Protein AF-A0A7S0BI48-F1 (afdb_monomer_lite)

Sequence (157 aa):
MTRYFMKNGQWKFVEGFLQRINPNRTPQVVGVLLDLDYKEDAIKKLILSVKNTTPIAELVAEVQKRGRIKILLEMLESKVADGVTDADVHSGLAMVYTDLNINAEHFLLTNVYYDSRVVGPFCEKRDPYLAYVAYRRGICDNELFELCLRHQLYKEL

InterPro domains:
  IPR000547 Clathrin, heavy chain/VPS, 7-fold repeat [PS50236] (47-157)
  IPR016024 Armadillo-type fold [SSF48371] (35-138)
  IPR055358 Clathrin heavy-chain repeat [PF00637] (49-156)

pLDDT: mean 79.42, std 10.58, range [47.75, 90.25]

Secondary structure (DSSP, 8-state):
-HHHHHHTT-HHHHHHHHHHT-GGGHHHHHHHHHHTT--HHHHHHHHHHTTTTS-HHHHHHHHHTTT-GGGGHHHHHHHHHTT---HHHHHHHHHHHHHHTSSHHHHHHH-SSS-HHHHHHHHHTT-HHHHHHHHHHTT-HHHHHHHHHHHT-GGG-

Radius of gyration: 17.43 Å; chains: 1; bounding box: 36×24×54 Å

Organism: NCBI:txid101924

Structure (mmCIF, N/CA/C/O backbone):
data_AF-A0A7S0BI48-F1
#
_entry.id   AF-A0A7S0BI48-F1
#
loop_
_atom_site.group_PDB
_atom_site.id
_atom_site.type_symbol
_atom_site.label_atom_id
_atom_site.label_alt_id
_atom_site.label_comp_id
_atom_site.label_asym_id
_atom_site.label_entity_id
_atom_site.label_seq_id
_atom_site.pdbx_PDB_ins_code
_atom_site.Cartn_x
_atom_site.Cartn_y
_atom_site.Cartn_z
_atom_site.occupancy
_atom_site.B_iso_or_equiv
_atom_site.auth_seq_id
_atom_site.auth_comp_id
_atom_site.auth_asym_id
_atom_site.auth_atom_id
_atom_site.pdbx_PDB_model_num
ATOM 1 N N . MET A 1 1 ? -19.597 -9.205 15.440 1.00 49.06 1 MET A N 1
ATOM 2 C CA . MET A 1 1 ? -19.002 -8.949 16.775 1.00 49.06 1 MET A CA 1
ATOM 3 C C . MET A 1 1 ? -18.233 -7.628 16.847 1.00 49.06 1 MET A C 1
ATOM 5 O O . MET A 1 1 ? -18.531 -6.840 17.728 1.00 49.06 1 MET A O 1
ATOM 9 N N . THR A 1 2 ? -17.333 -7.312 15.911 1.00 48.75 2 THR A N 1
ATOM 10 C CA . THR A 1 2 ? -16.601 -6.022 15.844 1.00 48.75 2 THR A CA 1
ATOM 11 C C . THR A 1 2 ? -17.501 -4.778 15.816 1.00 48.75 2 THR A C 1
ATOM 13 O O . THR A 1 2 ? -17.249 -3.830 16.554 1.00 48.75 2 THR A O 1
ATOM 16 N N . ARG A 1 3 ? -18.615 -4.806 15.063 1.00 48.97 3 ARG A N 1
ATOM 17 C CA . ARG A 1 3 ? -19.617 -3.715 15.054 1.00 48.97 3 ARG A CA 1
ATOM 18 C C . ARG A 1 3 ? -20.258 -3.443 16.427 1.00 48.97 3 ARG A C 1
ATOM 20 O O . ARG A 1 3 ? -20.609 -2.304 16.710 1.00 48.97 3 ARG A O 1
ATOM 27 N N . TYR A 1 4 ? -20.395 -4.465 17.276 1.00 49.88 4 TYR A N 1
ATOM 28 C CA . TYR A 1 4 ? -20.996 -4.331 18.611 1.00 49.88 4 TYR A CA 1
ATOM 29 C C . TYR A 1 4 ? -20.035 -3.669 19.613 1.00 49.88 4 TYR A C 1
ATOM 31 O O . TYR A 1 4 ? -20.458 -2.814 20.382 1.00 49.88 4 TYR A O 1
ATOM 39 N N . PHE A 1 5 ? -18.737 -3.992 19.567 1.00 52.44 5 PHE A N 1
ATOM 40 C CA . PHE A 1 5 ? -17.738 -3.381 20.459 1.00 52.44 5 PHE A CA 1
ATOM 41 C C . PHE A 1 5 ? -17.425 -1.922 20.109 1.00 52.44 5 PHE A C 1
ATOM 43 O O . PHE A 1 5 ? -17.222 -1.107 21.009 1.00 52.44 5 PHE A O 1
ATOM 50 N N . MET A 1 6 ? -17.444 -1.575 18.817 1.00 51.09 6 MET A N 1
ATOM 51 C CA . MET A 1 6 ? -17.238 -0.192 18.367 1.00 51.09 6 MET A CA 1
ATOM 52 C C . MET A 1 6 ? -18.421 0.715 18.724 1.00 51.09 6 MET A C 1
ATOM 54 O O . MET A 1 6 ? -18.203 1.832 19.183 1.00 51.09 6 MET A O 1
ATOM 58 N N . LYS A 1 7 ? -19.665 0.214 18.639 1.00 47.75 7 LYS A N 1
ATOM 59 C CA . LYS A 1 7 ? -20.849 0.935 19.147 1.00 47.75 7 LYS A CA 1
ATOM 60 C C . LYS A 1 7 ? -20.797 1.203 20.657 1.00 47.75 7 LYS A C 1
ATOM 62 O O . LYS A 1 7 ? -21.378 2.183 21.103 1.00 47.75 7 LYS A O 1
ATOM 67 N N . ASN A 1 8 ? -20.077 0.377 21.419 1.00 51.47 8 ASN A N 1
ATOM 68 C CA . ASN A 1 8 ? -19.918 0.516 22.870 1.00 51.47 8 ASN A CA 1
ATOM 69 C C . ASN A 1 8 ? -18.661 1.305 23.296 1.00 51.47 8 ASN A C 1
ATOM 71 O O . ASN A 1 8 ? -18.332 1.324 24.480 1.00 51.47 8 ASN A O 1
ATOM 75 N N . GLY A 1 9 ? -17.929 1.935 22.367 1.00 56.59 9 GLY A N 1
ATOM 76 C CA . GLY A 1 9 ? -16.784 2.795 22.704 1.00 56.59 9 GLY A CA 1
ATOM 77 C C . GLY A 1 9 ? -15.559 2.064 23.278 1.00 56.59 9 GLY A C 1
ATOM 78 O O . GLY A 1 9 ? -14.682 2.696 23.865 1.00 56.59 9 GLY A O 1
ATOM 79 N N . GLN A 1 10 ? -15.452 0.740 23.113 1.00 60.19 10 GLN A N 1
ATOM 80 C CA . GLN A 1 10 ? -14.374 -0.069 23.701 1.00 60.19 10 GLN A CA 1
ATOM 81 C C . GLN A 1 10 ? -13.136 -0.197 22.799 1.00 60.19 10 GLN A C 1
ATOM 83 O O . GLN A 1 10 ? -12.619 -1.289 22.567 1.00 60.19 10 GLN A O 1
ATOM 88 N N . TRP A 1 11 ? -12.620 0.938 22.324 1.00 66.50 11 TRP A N 1
ATOM 89 C CA . TRP A 1 11 ? -11.414 1.000 21.488 1.00 66.50 11 TRP A CA 1
ATOM 90 C C . TRP A 1 11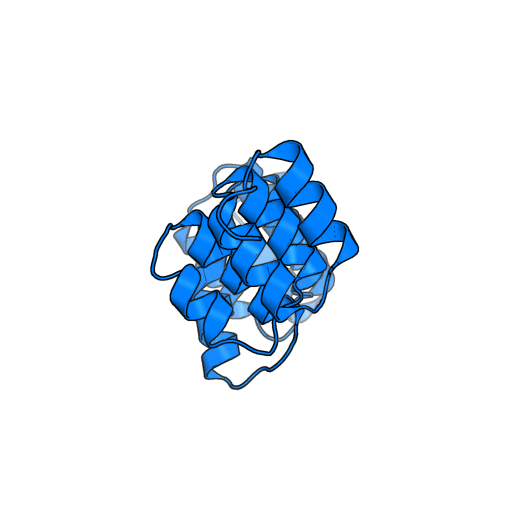 ? -10.210 0.286 22.128 1.00 66.50 11 TRP A C 1
ATOM 92 O O . TRP A 1 11 ? -9.570 -0.553 21.499 1.00 66.50 11 TRP A O 1
ATOM 102 N N . LYS A 1 12 ? -9.967 0.538 23.422 1.00 66.31 12 LYS A N 1
ATOM 103 C CA . LYS A 1 12 ? -8.851 -0.056 24.180 1.00 66.31 12 LYS A CA 1
ATOM 104 C C . LYS A 1 12 ? -8.923 -1.584 24.272 1.00 66.31 12 LYS A C 1
ATOM 106 O O . LYS A 1 12 ? -7.891 -2.241 24.361 1.00 66.31 12 LYS A O 1
ATOM 111 N N . PHE A 1 13 ? -10.130 -2.154 24.254 1.00 67.69 13 PHE A N 1
ATOM 112 C CA . PHE A 1 13 ? -10.312 -3.604 24.309 1.00 67.69 13 PHE A CA 1
ATOM 113 C C . PHE A 1 13 ? -10.006 -4.247 22.954 1.00 67.69 13 PHE A C 1
ATOM 115 O O . PHE A 1 13 ? -9.373 -5.295 22.903 1.00 67.69 13 PHE A O 1
ATOM 122 N N . VAL A 1 14 ? -10.395 -3.589 21.856 1.00 69.50 14 VAL A N 1
ATOM 123 C CA . VAL A 1 14 ? -10.059 -4.024 20.491 1.00 69.50 14 VAL A CA 1
ATOM 124 C C . VAL A 1 14 ? -8.551 -3.960 20.256 1.00 69.50 14 VAL A C 1
ATOM 126 O O . VAL A 1 14 ? -7.974 -4.921 19.754 1.00 69.50 14 VAL A O 1
ATOM 129 N N . GLU A 1 15 ? -7.904 -2.875 20.679 1.00 69.56 15 GLU A N 1
ATOM 130 C CA . GLU A 1 15 ? -6.451 -2.711 20.590 1.00 69.56 15 GLU A CA 1
ATOM 131 C C . GLU A 1 15 ? -5.706 -3.786 21.401 1.00 69.56 15 GLU A C 1
ATOM 133 O O . GLU A 1 15 ? -4.864 -4.500 20.856 1.00 69.56 15 GLU A O 1
ATOM 138 N N . GLY A 1 16 ? -6.088 -3.995 22.667 1.00 71.31 16 GLY A N 1
ATOM 139 C CA . GLY A 1 16 ? -5.503 -5.046 23.504 1.00 71.31 16 GLY A CA 1
ATOM 140 C C . GLY A 1 16 ? -5.753 -6.462 22.968 1.00 71.31 16 GLY A C 1
ATOM 141 O O . GLY A 1 16 ? -4.875 -7.319 23.065 1.00 71.31 16 GLY A O 1
ATOM 142 N N . PHE A 1 17 ? -6.916 -6.712 22.360 1.00 71.19 17 PHE A N 1
ATOM 143 C CA . PHE A 1 17 ? -7.247 -7.999 21.745 1.00 71.19 17 PHE A CA 1
ATOM 144 C C . PHE A 1 17 ? -6.380 -8.285 20.512 1.00 71.19 17 PHE A C 1
ATOM 146 O O . PHE A 1 17 ? -5.867 -9.394 20.361 1.00 71.19 17 PHE A O 1
ATOM 153 N N . LEU A 1 18 ? -6.177 -7.295 19.642 1.00 73.12 18 LEU A N 1
ATOM 154 C CA . LEU A 1 18 ? -5.334 -7.457 18.455 1.00 73.12 18 LEU A CA 1
ATOM 155 C C . LEU A 1 18 ? -3.854 -7.614 18.815 1.00 73.12 18 LEU A C 1
ATOM 157 O O . LEU A 1 18 ? -3.179 -8.457 18.232 1.00 73.12 18 LEU A O 1
ATOM 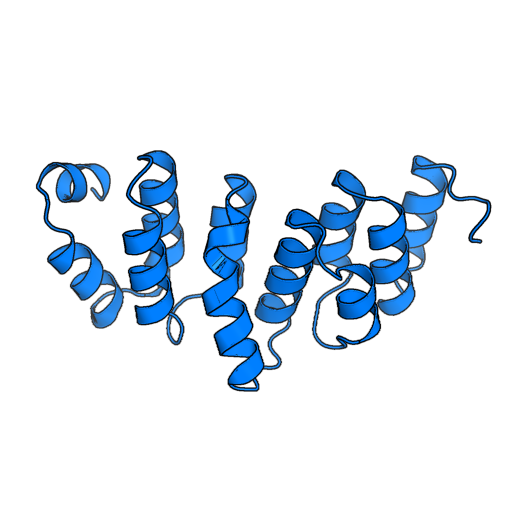161 N N . GLN A 1 19 ? -3.366 -6.871 19.811 1.00 69.62 19 GLN A N 1
ATOM 162 C CA . GLN A 1 19 ? -1.980 -6.982 20.274 1.00 69.62 19 GLN A CA 1
ATOM 163 C C . GLN A 1 19 ? -1.685 -8.317 20.969 1.00 69.62 19 GLN A C 1
ATOM 165 O O . GLN A 1 19 ? -0.617 -8.887 20.763 1.00 69.62 19 GLN A O 1
ATOM 170 N N . ARG A 1 20 ? -2.591 -8.793 21.836 1.00 66.94 20 ARG A N 1
ATOM 171 C CA . ARG A 1 20 ? -2.293 -9.893 22.772 1.00 66.94 20 ARG A CA 1
ATOM 172 C C . ARG A 1 20 ? -2.935 -11.227 22.421 1.00 66.94 20 ARG A C 1
ATOM 174 O O . ARG A 1 20 ? -2.463 -12.247 22.909 1.00 66.94 20 ARG A O 1
ATOM 181 N N . ILE A 1 21 ? -4.025 -11.233 21.653 1.00 62.88 21 ILE A N 1
ATOM 182 C CA . ILE A 1 21 ? -4.848 -12.437 21.471 1.00 62.88 21 ILE A CA 1
ATOM 183 C C . ILE A 1 21 ? -4.796 -12.939 20.032 1.00 62.88 21 ILE A C 1
ATOM 185 O O . ILE A 1 21 ? -4.595 -14.134 19.827 1.00 62.88 21 ILE A O 1
ATOM 189 N N . ASN A 1 22 ? -4.996 -12.079 19.026 1.00 69.00 22 ASN A N 1
ATOM 190 C CA . ASN A 1 22 ? -4.972 -12.545 17.638 1.00 69.00 22 ASN A CA 1
ATOM 191 C C . ASN A 1 22 ? -4.622 -11.440 16.619 1.00 69.00 22 ASN A C 1
ATOM 193 O O . ASN A 1 22 ? -5.533 -10.817 16.058 1.00 69.00 22 ASN A O 1
ATOM 197 N N . PRO A 1 23 ? -3.327 -11.224 16.331 1.00 70.38 23 PRO A N 1
ATOM 198 C CA . PRO A 1 23 ? -2.887 -10.216 15.364 1.00 70.38 23 PRO A CA 1
ATOM 199 C C . PRO A 1 23 ? -3.242 -10.579 13.912 1.00 70.38 23 PRO A C 1
ATOM 201 O O . PRO A 1 23 ? -3.337 -9.697 13.061 1.00 70.38 23 PRO A O 1
ATOM 204 N N . ASN A 1 24 ? -3.558 -11.845 13.622 1.00 75.38 24 ASN A N 1
ATOM 205 C CA . ASN A 1 24 ? -3.990 -12.270 12.285 1.00 75.38 24 ASN A CA 1
ATOM 206 C C . ASN A 1 24 ? -5.383 -11.738 11.917 1.00 75.38 24 ASN A C 1
ATOM 208 O O . ASN A 1 24 ? -5.738 -11.688 10.747 1.00 75.38 24 ASN A O 1
ATOM 212 N N . ARG A 1 25 ? -6.193 -11.311 12.898 1.00 76.00 25 ARG A N 1
ATOM 213 C CA . ARG A 1 25 ? -7.498 -10.681 12.627 1.00 76.00 25 ARG A CA 1
ATOM 214 C C . ARG A 1 25 ? -7.407 -9.181 12.364 1.00 76.00 25 ARG A C 1
ATOM 216 O O . ARG A 1 25 ? -8.422 -8.583 12.009 1.00 76.00 25 ARG A O 1
ATOM 223 N N . THR A 1 26 ? -6.230 -8.572 12.499 1.00 79.12 26 THR A N 1
ATOM 224 C CA . THR A 1 26 ? -6.031 -7.138 12.256 1.00 79.12 26 THR A CA 1
ATOM 225 C C . THR A 1 26 ? -6.566 -6.678 10.893 1.00 79.12 26 THR A C 1
ATOM 227 O O . THR A 1 26 ? -7.322 -5.704 10.896 1.00 79.12 26 THR A O 1
ATOM 230 N N . PRO A 1 27 ? -6.294 -7.356 9.755 1.00 82.31 27 PRO A N 1
ATOM 231 C CA . PRO A 1 27 ? -6.800 -6.929 8.446 1.00 82.31 27 PRO A CA 1
ATOM 232 C C . PRO A 1 27 ? -8.326 -6.810 8.408 1.00 82.31 27 PRO A C 1
ATOM 234 O O . PRO A 1 27 ? -8.874 -5.817 7.935 1.00 82.31 27 PRO A O 1
ATOM 237 N N . GLN A 1 28 ? -9.022 -7.784 9.000 1.00 81.62 28 GLN A N 1
ATOM 238 C CA . GLN A 1 28 ? -10.484 -7.806 9.055 1.00 81.62 28 GLN A CA 1
ATOM 239 C C . GLN A 1 28 ? -11.037 -6.701 9.961 1.00 81.62 28 GLN A C 1
ATOM 241 O O . GLN A 1 28 ? -12.064 -6.098 9.648 1.00 81.62 28 GLN A O 1
ATOM 246 N N . VAL A 1 29 ? -10.376 -6.423 11.093 1.00 81.69 29 VAL A N 1
ATOM 247 C CA . VAL A 1 29 ? -10.801 -5.355 12.009 1.00 81.69 29 VAL A CA 1
ATOM 248 C C . VAL A 1 29 ? -10.584 -3.988 11.377 1.00 81.69 29 VAL A C 1
ATOM 250 O O . VAL A 1 29 ? -11.530 -3.207 11.347 1.00 81.69 29 VAL A O 1
ATOM 253 N N . VAL A 1 30 ? -9.394 -3.717 10.831 1.00 83.19 30 VAL A N 1
ATOM 254 C CA . VAL A 1 30 ? -9.108 -2.487 10.072 1.00 83.19 30 VAL A CA 1
ATOM 255 C C . VAL A 1 30 ? -10.129 -2.316 8.958 1.00 83.19 30 VAL A C 1
ATOM 257 O O . VAL A 1 30 ? -10.669 -1.229 8.783 1.00 83.19 30 VAL A O 1
ATOM 260 N N . GLY A 1 31 ? -10.477 -3.405 8.280 1.00 83.44 31 GLY A N 1
ATOM 261 C CA . GLY A 1 31 ? -11.505 -3.379 7.268 1.00 83.44 31 GLY A CA 1
ATOM 262 C C . GLY A 1 31 ? -12.860 -2.888 7.776 1.00 83.44 31 GLY A C 1
ATOM 263 O O . GLY A 1 31 ? -13.417 -1.926 7.253 1.00 83.44 31 GLY A O 1
ATOM 264 N N . VAL A 1 32 ? -13.371 -3.498 8.846 1.00 82.56 32 VAL A N 1
ATOM 265 C CA . VAL A 1 32 ? -14.638 -3.056 9.448 1.00 82.56 32 VAL A CA 1
ATOM 266 C C . VAL A 1 32 ? -14.553 -1.612 9.949 1.00 82.56 32 VAL A C 1
ATOM 268 O O . VAL A 1 32 ? -15.550 -0.901 9.888 1.00 82.56 32 VAL A O 1
ATOM 271 N N . LEU A 1 33 ? -13.398 -1.160 10.444 1.00 81.62 33 LEU A N 1
ATOM 272 C CA . LEU A 1 33 ? -13.223 0.224 10.897 1.00 81.62 33 LEU A CA 1
ATOM 273 C C . LEU A 1 33 ? -13.309 1.229 9.753 1.00 81.62 33 LEU A C 1
ATOM 275 O O . LEU A 1 33 ? -13.906 2.289 9.933 1.00 81.62 33 LEU A O 1
ATOM 279 N N . LEU A 1 34 ? -12.762 0.876 8.592 1.00 83.19 34 LEU A N 1
ATOM 280 C CA . LEU A 1 34 ? -12.888 1.678 7.382 1.00 83.19 34 LEU A CA 1
ATOM 281 C C . LEU A 1 34 ? -14.333 1.705 6.875 1.00 83.19 34 LEU A C 1
ATOM 283 O O . LEU A 1 34 ? -14.811 2.764 6.491 1.00 83.19 34 LEU A O 1
ATOM 287 N N . ASP A 1 35 ? -15.059 0.584 6.949 1.00 83.50 35 ASP A N 1
ATOM 288 C CA . ASP A 1 35 ? -16.483 0.539 6.571 1.00 83.50 35 ASP A CA 1
ATOM 289 C C . ASP A 1 35 ? -17.378 1.372 7.504 1.00 83.50 35 ASP A C 1
ATOM 291 O O . ASP A 1 35 ? -18.475 1.776 7.124 1.00 83.50 35 ASP A O 1
ATOM 295 N N . LEU A 1 36 ? -16.944 1.581 8.749 1.00 81.06 36 LEU A N 1
ATOM 296 C CA . LEU A 1 36 ? -17.654 2.377 9.753 1.00 81.06 36 LEU A CA 1
ATOM 297 C C . LEU A 1 36 ? -17.251 3.860 9.742 1.00 81.06 36 LEU A C 1
ATOM 299 O O . LEU A 1 36 ? -17.709 4.592 10.617 1.00 81.06 36 LEU A O 1
ATOM 303 N N . ASP A 1 37 ? -16.399 4.278 8.798 1.00 76.69 37 ASP A N 1
ATOM 304 C CA . ASP A 1 37 ? -15.852 5.639 8.684 1.00 76.69 37 ASP A CA 1
ATOM 305 C C . ASP A 1 37 ? -1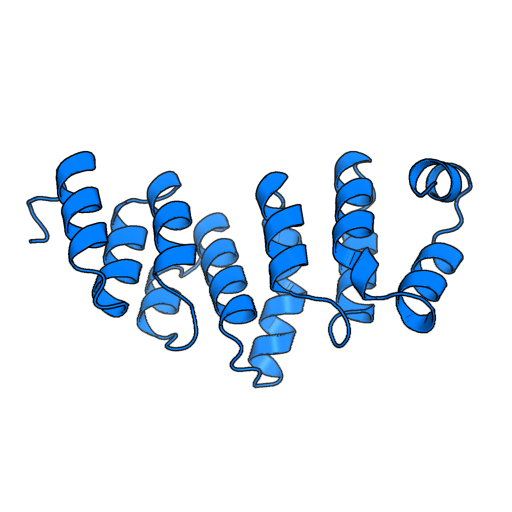5.283 6.155 10.023 1.00 76.69 37 ASP A C 1
ATOM 307 O O . ASP A 1 37 ? -15.507 7.281 10.468 1.00 76.69 37 ASP A O 1
ATOM 311 N N . TYR A 1 38 ? -14.581 5.274 10.744 1.00 79.94 38 TYR A N 1
ATOM 312 C CA . TYR A 1 38 ? -13.974 5.633 12.021 1.00 79.94 38 TYR A CA 1
ATOM 313 C C . TYR A 1 38 ? -12.762 6.556 11.813 1.00 79.94 38 TYR A C 1
ATOM 315 O O . TYR A 1 38 ? -12.143 6.558 10.751 1.00 79.94 38 TYR A O 1
ATOM 323 N N . LYS A 1 39 ? -12.377 7.320 12.847 1.00 83.75 39 LYS A N 1
ATOM 324 C CA . LYS A 1 39 ? -11.289 8.314 12.764 1.00 83.75 39 LYS A CA 1
ATOM 325 C C . LYS A 1 39 ? -9.998 7.707 12.199 1.00 83.75 39 LYS A C 1
ATOM 327 O O . LYS A 1 39 ? -9.407 6.830 12.836 1.00 83.75 39 LYS A O 1
ATOM 332 N N . GLU A 1 40 ? -9.525 8.236 11.070 1.00 81.69 40 GLU A N 1
ATOM 333 C CA . GLU A 1 40 ? -8.315 7.759 10.387 1.00 81.69 40 GLU A CA 1
ATOM 334 C C . GLU A 1 40 ? -7.085 7.767 11.308 1.00 81.69 40 GLU A C 1
ATOM 336 O O . GLU A 1 40 ? -6.336 6.793 11.329 1.00 81.69 40 GLU A O 1
ATOM 341 N N . ASP A 1 41 ? -6.914 8.795 12.148 1.00 83.31 41 ASP A N 1
ATOM 342 C CA . ASP A 1 41 ? -5.824 8.866 13.136 1.00 83.31 41 ASP A CA 1
ATOM 343 C C . ASP A 1 41 ? -5.816 7.696 14.125 1.00 83.31 41 ASP A C 1
ATOM 345 O O . ASP A 1 41 ? -4.758 7.207 14.522 1.00 83.31 41 ASP A O 1
ATOM 349 N N . ALA A 1 42 ? -6.997 7.234 14.544 1.00 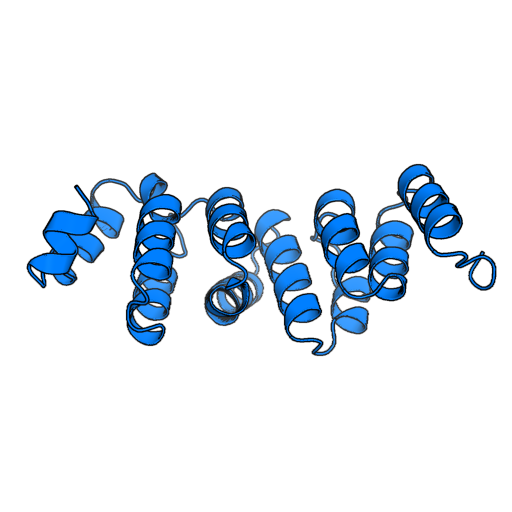82.12 42 ALA A N 1
ATOM 350 C CA . ALA A 1 42 ? -7.101 6.094 15.446 1.00 82.12 42 ALA A CA 1
ATOM 351 C C . ALA A 1 42 ? -6.709 4.801 14.719 1.00 82.12 42 ALA A C 1
ATOM 353 O O . ALA A 1 42 ? -5.954 3.993 15.257 1.00 82.12 42 ALA A O 1
ATOM 354 N N . ILE A 1 43 ? -7.161 4.638 13.473 1.00 83.25 43 ILE A N 1
ATOM 355 C CA . ILE A 1 43 ? -6.824 3.485 12.631 1.00 83.25 43 ILE A CA 1
ATOM 356 C C . ILE A 1 43 ? -5.312 3.432 12.368 1.00 83.25 43 ILE A C 1
ATOM 358 O O . ILE A 1 43 ? -4.708 2.378 12.551 1.00 83.25 43 ILE A O 1
ATOM 362 N N . LYS A 1 44 ? -4.679 4.563 12.029 1.00 85.62 44 LYS A N 1
ATOM 363 C CA . LYS A 1 44 ? -3.222 4.655 11.838 1.00 85.62 44 LYS A CA 1
ATOM 364 C C . LYS A 1 44 ? -2.457 4.225 13.088 1.00 85.62 44 LYS A C 1
ATOM 366 O O . LYS A 1 44 ? -1.595 3.353 13.006 1.00 85.62 44 LYS A O 1
ATOM 371 N N . LYS A 1 45 ? -2.825 4.756 14.261 1.00 84.81 45 LYS A N 1
ATOM 372 C CA . LYS A 1 45 ? -2.207 4.375 15.546 1.00 84.81 45 LYS A CA 1
ATOM 373 C C . LYS A 1 45 ? -2.341 2.883 15.837 1.00 84.81 45 LYS A C 1
ATOM 375 O O . LYS A 1 45 ? -1.372 2.260 16.265 1.00 84.81 45 LYS A O 1
ATOM 380 N N . LEU A 1 46 ? -3.514 2.307 15.570 1.00 83.06 46 LEU A N 1
ATOM 381 C CA . LEU A 1 46 ? -3.734 0.873 15.732 1.00 83.06 46 LEU A CA 1
ATOM 382 C C . LEU A 1 46 ? -2.803 0.069 14.823 1.00 83.06 46 LEU A C 1
ATOM 384 O O . LEU A 1 46 ? -2.116 -0.819 15.313 1.00 83.06 46 LEU A O 1
ATOM 388 N N . ILE A 1 47 ? -2.751 0.404 13.530 1.00 84.00 47 ILE A N 1
ATOM 389 C CA . ILE A 1 47 ? -1.928 -0.289 12.527 1.00 84.00 47 ILE A CA 1
ATOM 390 C C . ILE A 1 47 ? -0.441 -0.230 12.894 1.00 84.00 47 ILE A C 1
ATOM 392 O O . ILE A 1 47 ? 0.240 -1.251 12.836 1.00 84.00 47 ILE A O 1
ATOM 396 N N . LEU A 1 48 ? 0.055 0.933 13.325 1.00 83.88 48 LEU A N 1
ATOM 397 C CA . LEU A 1 48 ? 1.440 1.096 13.781 1.00 83.88 48 LEU A CA 1
ATOM 398 C C . LEU A 1 48 ? 1.740 0.243 15.009 1.00 83.88 48 LEU A C 1
ATOM 400 O O . LEU A 1 48 ? 2.813 -0.345 15.110 1.00 83.88 48 LEU A O 1
ATOM 404 N N . SER A 1 49 ? 0.782 0.137 15.927 1.00 81.88 49 SER A N 1
ATOM 405 C CA . SER A 1 49 ? 0.941 -0.661 17.136 1.00 81.88 49 SER A CA 1
ATOM 406 C C . SER A 1 49 ? 1.069 -2.163 16.852 1.00 81.88 49 SER A C 1
ATOM 408 O O . SER A 1 49 ? 1.793 -2.866 17.554 1.00 81.88 49 SER A O 1
ATOM 410 N N . VAL A 1 50 ? 0.417 -2.654 15.796 1.00 79.38 50 VAL A N 1
ATOM 411 C CA . VAL A 1 50 ? 0.445 -4.069 15.384 1.00 79.38 50 VAL A CA 1
ATOM 412 C C . VAL A 1 50 ? 1.328 -4.318 14.154 1.00 79.38 50 VAL A C 1
ATOM 414 O O . VAL A 1 50 ? 1.239 -5.383 13.536 1.00 79.38 50 VAL A O 1
ATOM 417 N N . LYS A 1 51 ? 2.206 -3.364 13.795 1.00 79.06 51 LYS A N 1
ATOM 418 C CA . LYS A 1 51 ? 3.012 -3.419 12.562 1.00 79.06 51 LYS A CA 1
ATOM 419 C C . LYS A 1 51 ? 3.881 -4.678 12.462 1.00 79.06 51 LYS A C 1
ATOM 421 O O . LYS A 1 51 ? 4.024 -5.234 11.377 1.00 79.06 51 LYS A O 1
ATOM 426 N N . ASN A 1 52 ? 4.414 -5.169 13.582 1.00 77.81 52 ASN A N 1
ATOM 427 C CA . ASN A 1 52 ? 5.358 -6.296 13.605 1.00 77.81 52 ASN A CA 1
ATOM 428 C C . ASN A 1 52 ? 4.687 -7.676 13.567 1.00 77.81 52 ASN A C 1
ATOM 430 O O . ASN A 1 52 ? 5.341 -8.659 13.246 1.00 77.81 52 ASN A O 1
ATOM 434 N N . THR A 1 53 ? 3.402 -7.765 13.906 1.00 75.75 53 THR A N 1
ATOM 435 C CA . THR A 1 53 ? 2.694 -9.044 14.085 1.00 75.75 53 THR A CA 1
ATOM 436 C C . THR A 1 53 ? 1.594 -9.281 13.055 1.00 75.75 53 THR A C 1
ATOM 438 O O . THR A 1 53 ? 1.012 -10.361 13.023 1.00 75.75 53 THR A O 1
ATOM 441 N N . THR A 1 54 ? 1.291 -8.287 12.218 1.00 77.44 54 THR A N 1
ATOM 442 C CA . THR A 1 54 ? 0.176 -8.341 11.264 1.00 77.44 54 THR A CA 1
ATOM 443 C C . THR A 1 54 ? 0.614 -8.867 9.894 1.00 77.44 54 THR A C 1
ATOM 445 O O . THR A 1 54 ? 1.634 -8.400 9.376 1.00 77.44 54 THR A O 1
ATOM 448 N N . PRO A 1 55 ? -0.174 -9.755 9.253 1.00 80.69 55 PRO A N 1
ATOM 449 C CA . PRO A 1 55 ? 0.060 -10.165 7.869 1.00 80.69 55 PRO A CA 1
ATOM 450 C C . PRO A 1 55 ? -0.149 -8.984 6.909 1.00 80.69 55 PRO A C 1
ATOM 452 O O . PRO A 1 55 ? -1.261 -8.470 6.756 1.00 80.69 55 PRO A O 1
ATOM 455 N N . ILE A 1 56 ? 0.934 -8.536 6.267 1.00 83.88 56 ILE A N 1
ATOM 456 C CA . ILE A 1 56 ? 0.933 -7.329 5.424 1.00 83.88 56 ILE A CA 1
ATOM 457 C C . ILE A 1 56 ? 0.173 -7.551 4.121 1.00 83.88 56 ILE A C 1
ATOM 459 O O . ILE A 1 56 ? -0.628 -6.695 3.760 1.00 83.88 56 ILE A O 1
ATOM 463 N N . ALA A 1 57 ? 0.349 -8.703 3.471 1.00 84.31 57 ALA A N 1
ATOM 464 C CA . ALA A 1 57 ? -0.368 -9.043 2.244 1.00 84.31 57 ALA A CA 1
ATOM 465 C C . ALA A 1 57 ? -1.896 -8.936 2.417 1.00 84.31 57 ALA A C 1
ATOM 467 O O . ALA A 1 57 ? -2.579 -8.265 1.642 1.00 84.31 57 ALA A O 1
ATOM 468 N N . GLU A 1 58 ? -2.435 -9.533 3.486 1.00 85.25 58 GLU A N 1
ATOM 469 C CA . GLU A 1 58 ? -3.871 -9.489 3.781 1.00 85.25 58 GLU A CA 1
ATOM 470 C C . GLU A 1 58 ? -4.349 -8.080 4.147 1.00 85.25 58 GLU A C 1
ATOM 472 O O . GLU A 1 58 ? -5.425 -7.658 3.720 1.00 85.25 58 GLU A O 1
ATOM 477 N N . LEU A 1 59 ? -3.550 -7.329 4.914 1.00 86.19 59 LEU A N 1
ATOM 478 C CA . LEU A 1 59 ? -3.873 -5.951 5.280 1.00 86.19 59 LEU A CA 1
ATOM 479 C C . LEU A 1 59 ? -3.926 -5.043 4.047 1.00 86.19 59 LEU A C 1
ATOM 481 O O . LEU A 1 59 ? -4.889 -4.296 3.881 1.00 86.19 59 LEU A O 1
ATOM 485 N N . VAL A 1 60 ? -2.921 -5.124 3.173 1.00 86.38 60 VAL A N 1
ATOM 486 C CA . VAL A 1 60 ? -2.874 -4.357 1.924 1.00 86.38 60 VAL A CA 1
ATOM 487 C C . VAL A 1 60 ? -4.080 -4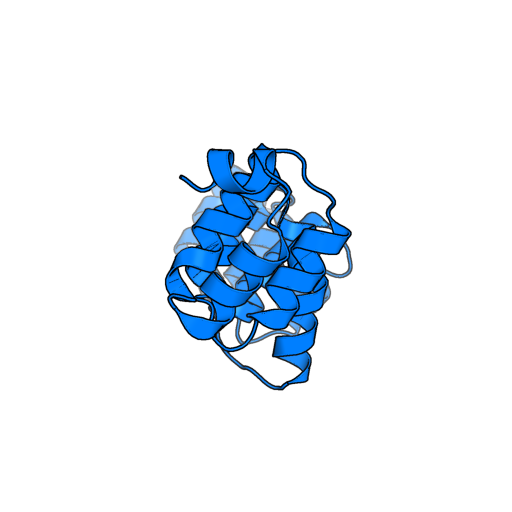.706 1.058 1.00 86.38 60 VAL A C 1
ATOM 489 O O . VAL A 1 60 ? -4.772 -3.793 0.616 1.00 86.38 60 VAL A O 1
ATOM 492 N N . ALA A 1 61 ? -4.411 -5.990 0.896 1.00 86.25 61 ALA A N 1
ATOM 493 C CA . ALA A 1 61 ? -5.572 -6.417 0.118 1.00 86.25 61 ALA A CA 1
ATOM 494 C C . ALA A 1 61 ? -6.903 -5.876 0.683 1.00 86.25 61 ALA A C 1
ATOM 496 O O . ALA A 1 61 ? -7.734 -5.361 -0.069 1.00 86.25 61 ALA A O 1
ATOM 497 N N . GLU A 1 62 ? -7.122 -5.947 2.001 1.00 86.00 62 GLU A N 1
ATOM 498 C CA . GLU A 1 62 ? -8.358 -5.461 2.636 1.00 86.00 62 GLU A CA 1
ATOM 499 C C . GLU A 1 62 ? -8.530 -3.941 2.558 1.00 86.00 62 GLU A C 1
ATOM 501 O O . GLU A 1 62 ? -9.654 -3.447 2.409 1.00 86.00 62 GLU A O 1
ATOM 506 N N . VAL A 1 63 ? -7.432 -3.189 2.647 1.00 86.38 63 VAL A N 1
ATOM 507 C CA . VAL A 1 63 ? -7.458 -1.727 2.529 1.00 86.38 63 VAL A CA 1
ATOM 508 C C . VAL A 1 63 ? -7.557 -1.296 1.059 1.00 86.38 63 VAL A C 1
ATOM 510 O O . VAL A 1 63 ? -8.285 -0.351 0.741 1.00 86.38 63 VAL A O 1
ATOM 513 N N . GLN A 1 64 ? -6.886 -2.007 0.148 1.00 84.88 64 GLN A N 1
ATOM 514 C CA . GLN A 1 64 ? -6.934 -1.759 -1.294 1.00 84.88 64 GLN A CA 1
ATOM 515 C C . GLN A 1 64 ? -8.349 -1.945 -1.848 1.00 84.88 64 GLN A C 1
ATOM 517 O O . GLN A 1 64 ? -8.821 -1.083 -2.587 1.00 84.88 64 GLN A O 1
ATOM 522 N N . LYS A 1 65 ? -9.070 -3.002 -1.438 1.00 85.75 65 LYS A N 1
ATOM 523 C CA . LYS A 1 65 ? -10.484 -3.219 -1.814 1.00 85.75 65 LYS A CA 1
ATOM 524 C C . LYS A 1 65 ? -11.388 -2.030 -1.474 1.00 85.75 65 LYS A C 1
ATOM 526 O O . LYS A 1 65 ? -12.385 -1.809 -2.151 1.00 85.75 65 LYS A O 1
ATOM 531 N N . ARG A 1 66 ? -11.042 -1.273 -0.429 1.00 83.50 66 ARG A N 1
ATOM 532 C CA . ARG A 1 66 ? -11.795 -0.107 0.057 1.00 83.50 66 ARG A CA 1
ATOM 533 C C . ARG A 1 66 ? -11.289 1.225 -0.502 1.00 83.50 66 ARG A C 1
ATOM 535 O O . ARG A 1 66 ? -11.827 2.268 -0.149 1.00 83.50 66 ARG A O 1
ATOM 542 N N . GLY A 1 67 ? -10.241 1.216 -1.329 1.00 82.25 67 GLY A N 1
ATOM 543 C CA . GLY A 1 67 ? -9.669 2.425 -1.930 1.00 82.25 67 GLY A CA 1
ATOM 544 C C . GLY A 1 67 ? -9.009 3.388 -0.934 1.00 82.25 67 GLY A C 1
ATOM 545 O O . GLY A 1 67 ? -8.799 4.553 -1.257 1.00 82.25 67 GLY A O 1
ATOM 546 N N . ARG A 1 68 ? -8.680 2.935 0.285 1.00 84.00 68 ARG A N 1
ATOM 547 C CA . ARG A 1 68 ? -8.097 3.766 1.360 1.00 84.00 68 ARG A CA 1
ATOM 548 C C . ARG A 1 68 ? -6.630 3.425 1.635 1.00 84.00 68 ARG A C 1
ATOM 550 O O . ARG A 1 68 ? -6.161 3.566 2.758 1.00 84.00 68 ARG A O 1
ATOM 557 N N . ILE A 1 69 ? -5.886 2.983 0.619 1.00 86.19 69 ILE A N 1
ATOM 558 C CA . ILE A 1 69 ? -4.516 2.455 0.777 1.00 86.19 69 ILE A CA 1
ATOM 559 C C . ILE A 1 69 ? -3.534 3.470 1.389 1.00 86.19 69 ILE A C 1
ATOM 561 O O . ILE A 1 69 ? -2.602 3.086 2.088 1.00 86.19 69 ILE A O 1
ATOM 565 N N . LYS A 1 70 ? -3.819 4.771 1.244 1.00 86.94 70 LYS A N 1
ATOM 566 C CA . LYS A 1 70 ? -3.055 5.893 1.815 1.00 86.94 70 LYS A CA 1
ATOM 567 C C . LYS A 1 70 ? -2.835 5.801 3.329 1.00 86.94 70 LYS A C 1
ATOM 569 O O . LYS A 1 70 ? -1.822 6.286 3.820 1.00 86.94 70 LYS A O 1
ATOM 574 N N . ILE A 1 71 ? -3.746 5.173 4.078 1.00 87.19 71 ILE A N 1
ATOM 575 C CA . ILE A 1 71 ? -3.598 5.024 5.537 1.00 87.19 71 ILE A CA 1
ATOM 576 C C . ILE A 1 71 ? -2.416 4.124 5.921 1.00 87.19 71 ILE A C 1
ATOM 578 O O . ILE A 1 71 ? -1.937 4.206 7.049 1.00 87.19 71 ILE A O 1
ATOM 582 N N . LEU A 1 72 ? -1.970 3.256 5.005 1.00 87.69 72 LEU A N 1
ATOM 583 C CA . LEU A 1 72 ? -0.870 2.322 5.232 1.00 87.69 72 LEU A CA 1
ATOM 584 C C . LEU A 1 72 ? 0.504 2.953 5.002 1.00 87.69 72 LEU A C 1
ATOM 586 O O . LEU A 1 72 ? 1.489 2.344 5.407 1.00 87.69 72 LEU A O 1
ATOM 590 N N . LEU A 1 73 ? 0.572 4.152 4.404 1.00 89.25 73 LEU A N 1
ATOM 591 C CA . LEU A 1 73 ? 1.823 4.821 4.032 1.00 89.25 73 LEU A CA 1
ATOM 592 C C . LEU A 1 73 ? 2.829 4.837 5.189 1.00 89.25 73 LEU A C 1
ATOM 594 O O . LEU A 1 73 ? 3.901 4.257 5.075 1.00 89.25 73 LEU A O 1
ATOM 598 N N . GLU A 1 74 ? 2.436 5.411 6.327 1.00 89.12 74 GLU A N 1
ATOM 599 C CA . GLU A 1 74 ? 3.319 5.604 7.485 1.00 89.12 74 GLU A CA 1
ATOM 600 C C . GLU A 1 74 ? 3.848 4.274 8.047 1.00 89.12 74 GLU A C 1
ATOM 602 O O . GLU A 1 74 ? 5.012 4.160 8.429 1.00 89.12 74 GLU A O 1
ATOM 607 N N . MET A 1 75 ? 3.013 3.229 8.055 1.00 88.50 75 MET A N 1
ATOM 608 C CA . MET A 1 75 ? 3.435 1.910 8.527 1.00 88.50 75 MET A CA 1
ATOM 609 C C . MET A 1 75 ? 4.404 1.240 7.549 1.00 88.50 75 MET A C 1
ATOM 611 O O . MET A 1 75 ? 5.400 0.662 7.984 1.00 88.50 75 MET A O 1
ATOM 615 N N . LEU A 1 76 ? 4.130 1.324 6.245 1.00 88.50 76 LEU A N 1
ATOM 616 C CA . LEU A 1 76 ? 4.966 0.722 5.207 1.00 88.50 76 LEU A CA 1
ATOM 617 C C . LEU A 1 76 ? 6.319 1.435 5.094 1.00 88.50 76 LEU A C 1
ATOM 619 O O . LEU A 1 76 ? 7.344 0.762 5.059 1.00 88.50 76 LEU A O 1
ATOM 623 N N . GLU A 1 77 ? 6.343 2.769 5.124 1.00 88.44 77 GLU A N 1
ATOM 624 C CA . GLU A 1 77 ? 7.586 3.551 5.166 1.00 88.44 77 GLU A CA 1
ATOM 625 C C . GLU A 1 77 ? 8.401 3.225 6.417 1.00 88.44 77 GLU A C 1
ATOM 627 O O . GLU A 1 77 ? 9.605 3.000 6.314 1.00 88.44 77 GLU A O 1
ATOM 632 N N . SER A 1 78 ? 7.753 3.104 7.584 1.00 88.94 78 SER A N 1
ATOM 633 C CA . SER A 1 78 ? 8.444 2.674 8.802 1.00 88.94 78 SER A CA 1
ATOM 634 C C . SER A 1 78 ? 9.065 1.285 8.646 1.00 88.94 78 SER A C 1
ATOM 636 O O . SER A 1 78 ? 10.183 1.094 9.107 1.00 88.94 78 SER A O 1
ATOM 638 N N . LYS A 1 79 ? 8.393 0.328 7.992 1.00 85.81 79 LYS A N 1
ATOM 639 C CA . LYS A 1 79 ? 8.958 -1.011 7.756 1.00 85.81 79 LYS A CA 1
ATOM 640 C C . LYS A 1 79 ? 10.135 -1.002 6.788 1.00 85.81 79 LYS A C 1
ATOM 642 O O . LYS A 1 79 ? 11.117 -1.700 7.019 1.00 85.81 79 LYS A O 1
ATOM 647 N N . VAL A 1 80 ? 10.047 -0.214 5.721 1.00 86.94 80 VAL A N 1
ATOM 648 C CA . VAL A 1 80 ? 11.155 -0.064 4.771 1.00 86.94 80 VAL A CA 1
ATOM 649 C C . VAL A 1 80 ? 12.345 0.627 5.441 1.00 86.94 80 VAL A C 1
ATOM 651 O O . VAL A 1 80 ? 13.481 0.210 5.234 1.00 86.94 80 VAL A O 1
ATOM 654 N N . ALA A 1 81 ? 12.099 1.621 6.300 1.00 87.50 81 ALA A N 1
ATOM 655 C CA . ALA A 1 81 ? 13.132 2.267 7.111 1.00 87.50 81 ALA A CA 1
ATOM 656 C C . ALA A 1 81 ? 13.758 1.315 8.146 1.00 87.50 81 ALA A C 1
ATOM 658 O O . ALA A 1 81 ? 14.959 1.390 8.390 1.00 87.50 81 ALA A O 1
ATOM 659 N N . ASP A 1 82 ? 12.969 0.384 8.694 1.00 86.56 82 ASP A N 1
ATOM 660 C CA . ASP A 1 82 ? 13.447 -0.707 9.555 1.00 86.56 82 ASP A CA 1
ATOM 661 C C . ASP A 1 82 ? 14.299 -1.743 8.769 1.00 86.56 82 ASP A C 1
ATOM 663 O O . ASP A 1 82 ? 14.863 -2.661 9.364 1.00 86.56 82 ASP A O 1
ATOM 667 N N . GLY A 1 83 ? 14.428 -1.602 7.440 1.00 83.31 83 GLY A N 1
ATOM 668 C CA . GLY A 1 83 ? 15.247 -2.460 6.578 1.00 83.31 83 GLY A CA 1
ATOM 669 C C . GLY A 1 83 ? 14.561 -3.754 6.137 1.00 83.31 83 GLY A C 1
ATOM 670 O O . GLY A 1 83 ? 15.233 -4.682 5.690 1.00 83.31 83 GLY A O 1
ATOM 671 N N . VAL A 1 84 ? 13.234 -3.839 6.269 1.00 84.88 84 VAL A N 1
ATOM 672 C CA . VAL A 1 84 ? 12.452 -5.001 5.828 1.00 84.88 84 VAL A CA 1
ATOM 673 C C . VAL A 1 84 ? 12.462 -5.078 4.302 1.00 84.88 84 VAL A C 1
ATOM 675 O O . VAL A 1 84 ? 12.055 -4.130 3.641 1.00 84.88 84 VAL A O 1
ATOM 678 N N . THR A 1 85 ? 12.880 -6.220 3.754 1.00 85.31 85 THR A N 1
ATOM 679 C CA . THR A 1 85 ? 12.974 -6.479 2.304 1.00 85.31 85 THR A CA 1
ATOM 680 C C . THR A 1 85 ? 11.807 -7.307 1.754 1.00 85.31 85 THR A C 1
ATOM 682 O O . THR A 1 85 ? 11.864 -7.798 0.626 1.00 85.31 85 THR A O 1
ATOM 685 N N . ASP A 1 86 ? 10.736 -7.473 2.535 1.00 86.88 86 ASP A N 1
ATOM 686 C CA . ASP A 1 86 ? 9.565 -8.262 2.148 1.00 86.88 86 ASP A CA 1
ATOM 687 C C . ASP A 1 86 ? 8.862 -7.676 0.918 1.00 86.88 86 ASP A C 1
ATOM 689 O O . ASP A 1 86 ? 8.470 -6.501 0.893 1.00 86.88 86 ASP A O 1
ATOM 693 N N . ALA A 1 87 ? 8.607 -8.529 -0.076 1.00 87.31 87 ALA A N 1
ATOM 694 C CA . ALA A 1 87 ? 7.971 -8.116 -1.321 1.00 87.31 87 ALA A CA 1
ATOM 695 C C . ALA A 1 87 ? 6.575 -7.518 -1.113 1.00 87.31 87 ALA A C 1
ATOM 697 O O . ALA A 1 87 ? 6.217 -6.553 -1.787 1.00 87.31 87 ALA A O 1
ATOM 698 N N . ASP A 1 88 ? 5.811 -8.014 -0.138 1.00 87.62 88 ASP A N 1
ATOM 699 C CA . ASP A 1 88 ? 4.473 -7.505 0.180 1.00 87.62 88 ASP A CA 1
ATOM 700 C C . ASP A 1 88 ? 4.497 -6.057 0.689 1.00 87.62 88 ASP A C 1
ATOM 702 O O . ASP A 1 88 ? 3.626 -5.254 0.346 1.00 87.62 88 ASP A O 1
ATOM 706 N N . VAL A 1 89 ? 5.512 -5.701 1.485 1.00 88.75 89 VAL A N 1
ATOM 707 C CA . VAL A 1 89 ? 5.674 -4.347 2.037 1.00 88.75 89 VAL A CA 1
ATOM 708 C C . VAL A 1 89 ? 5.998 -3.374 0.910 1.00 88.75 89 VAL A C 1
ATOM 710 O O . VAL A 1 89 ? 5.343 -2.340 0.767 1.00 88.75 89 VAL A O 1
ATOM 713 N N . HIS A 1 90 ? 6.970 -3.728 0.071 1.00 89.50 90 HIS A N 1
ATOM 714 C CA . HIS A 1 90 ? 7.390 -2.894 -1.048 1.00 89.50 90 HIS A CA 1
ATOM 715 C C . HIS A 1 90 ? 6.321 -2.785 -2.139 1.00 89.50 90 HIS A C 1
ATOM 717 O O . HIS A 1 90 ? 6.132 -1.703 -2.693 1.00 89.50 90 HIS A O 1
ATOM 723 N N . SER A 1 91 ? 5.579 -3.862 -2.406 1.00 90.25 91 SER A N 1
ATOM 724 C CA . SER A 1 91 ? 4.455 -3.854 -3.351 1.00 90.25 91 SER A CA 1
ATOM 725 C C . SER A 1 91 ? 3.317 -2.974 -2.848 1.00 90.25 91 SER A C 1
ATOM 727 O O . SER A 1 91 ? 2.815 -2.134 -3.593 1.00 90.25 91 SER A O 1
ATOM 729 N N . GLY A 1 92 ? 2.955 -3.095 -1.566 1.00 88.81 92 GLY A N 1
ATOM 730 C CA . GLY A 1 92 ? 1.982 -2.204 -0.940 1.00 88.81 92 GLY A CA 1
ATOM 731 C C . GLY A 1 92 ? 2.416 -0.740 -1.019 1.00 88.81 92 GLY A C 1
ATOM 732 O O . GLY A 1 92 ? 1.610 0.123 -1.357 1.00 88.81 92 GLY A O 1
ATOM 733 N N . LEU A 1 93 ? 3.699 -0.455 -0.781 1.00 89.94 93 LEU A N 1
ATOM 734 C CA . LEU A 1 93 ? 4.232 0.904 -0.832 1.00 89.94 93 LEU A CA 1
ATOM 735 C C . LEU A 1 93 ? 4.237 1.469 -2.264 1.00 89.94 93 LEU A C 1
ATOM 737 O O . LEU A 1 93 ? 3.820 2.609 -2.467 1.00 89.94 93 LEU A O 1
ATOM 741 N N . ALA A 1 94 ? 4.597 0.660 -3.266 1.00 89.75 94 ALA A N 1
ATOM 742 C CA . ALA A 1 94 ? 4.497 1.030 -4.680 1.00 89.75 94 ALA A CA 1
ATOM 743 C C . ALA A 1 94 ? 3.057 1.390 -5.076 1.00 89.75 94 ALA A C 1
ATOM 745 O O . ALA A 1 94 ? 2.822 2.397 -5.751 1.00 89.75 94 ALA A O 1
ATOM 746 N N . MET A 1 95 ? 2.079 0.603 -4.615 1.00 89.38 95 MET A N 1
ATOM 747 C CA . MET A 1 95 ? 0.662 0.896 -4.832 1.00 89.38 95 MET A CA 1
ATOM 748 C C . MET A 1 95 ? 0.253 2.209 -4.166 1.00 89.38 95 MET A C 1
ATOM 750 O O . MET A 1 95 ? -0.448 3.006 -4.780 1.00 89.38 95 MET A O 1
ATOM 754 N N . VAL A 1 96 ? 0.707 2.481 -2.940 1.00 89.94 96 VAL A N 1
ATOM 755 C CA . VAL A 1 96 ? 0.408 3.744 -2.251 1.00 89.94 96 VAL A CA 1
ATOM 756 C C . VAL A 1 96 ? 1.001 4.946 -2.989 1.00 89.94 96 VAL A C 1
ATOM 758 O O . VAL A 1 96 ? 0.289 5.928 -3.193 1.00 89.94 96 VAL A O 1
ATOM 761 N N . TYR A 1 97 ? 2.261 4.887 -3.428 1.00 89.25 97 TYR A N 1
ATOM 762 C CA . TYR A 1 97 ? 2.873 5.984 -4.189 1.00 89.25 97 TYR A CA 1
ATOM 763 C C . TYR A 1 97 ? 2.185 6.207 -5.536 1.00 89.25 97 TYR A C 1
ATOM 765 O O . TYR A 1 97 ? 1.939 7.354 -5.911 1.00 89.25 97 TYR A O 1
ATOM 773 N N . THR A 1 98 ? 1.804 5.126 -6.221 1.00 89.00 98 THR A N 1
ATOM 774 C CA . THR A 1 98 ? 0.988 5.183 -7.444 1.00 89.00 98 THR A CA 1
ATOM 775 C C . THR A 1 98 ? -0.381 5.806 -7.162 1.00 89.00 98 THR A C 1
ATOM 777 O O . THR A 1 98 ? -0.893 6.593 -7.952 1.00 89.00 98 THR A O 1
ATOM 780 N N . ASP A 1 99 ? -0.981 5.497 -6.010 1.00 87.69 99 ASP A N 1
ATOM 781 C CA . ASP A 1 99 ? -2.272 6.050 -5.609 1.00 87.69 99 ASP A CA 1
ATOM 782 C C . ASP A 1 99 ? -2.191 7.561 -5.323 1.00 87.69 99 ASP A C 1
ATOM 784 O O . ASP A 1 99 ? -3.060 8.344 -5.712 1.00 87.69 99 ASP A O 1
ATOM 788 N N . LEU A 1 100 ? -1.123 7.975 -4.648 1.00 86.12 100 LEU A N 1
ATOM 789 C CA . LEU A 1 100 ? -0.856 9.366 -4.300 1.00 86.12 100 LEU A CA 1
ATOM 790 C C . LEU A 1 100 ? -0.306 10.189 -5.469 1.00 86.12 100 LEU A C 1
ATOM 792 O O . LEU A 1 100 ? -0.329 11.414 -5.388 1.00 86.12 100 LEU A O 1
ATOM 796 N N . ASN A 1 101 ? 0.164 9.530 -6.530 1.00 83.69 101 ASN A N 1
ATOM 797 C CA . ASN A 1 101 ? 0.913 10.125 -7.633 1.00 83.69 101 ASN A CA 1
ATOM 798 C C . ASN A 1 101 ? 2.143 10.929 -7.159 1.00 83.69 101 ASN A C 1
ATOM 800 O O . ASN A 1 101 ? 2.416 12.027 -7.638 1.00 83.69 101 ASN A O 1
ATOM 804 N N . ILE A 1 102 ? 2.869 10.394 -6.172 1.00 82.06 102 ILE A N 1
ATOM 805 C CA . ILE A 1 102 ? 4.074 11.022 -5.612 1.00 82.06 102 ILE A CA 1
ATOM 806 C C . ILE A 1 102 ? 5.265 10.125 -5.926 1.00 82.06 102 ILE A C 1
ATOM 808 O O . ILE A 1 102 ? 5.386 9.051 -5.346 1.00 82.06 102 ILE A O 1
ATOM 812 N N . ASN A 1 103 ? 6.144 10.569 -6.831 1.00 83.88 103 ASN A N 1
ATOM 813 C CA . ASN A 1 103 ? 7.416 9.909 -7.165 1.00 83.88 103 ASN A CA 1
ATOM 814 C C . ASN A 1 103 ? 7.305 8.398 -7.468 1.00 83.88 103 ASN A C 1
ATOM 816 O O . ASN A 1 103 ? 8.261 7.651 -7.255 1.00 83.88 103 ASN A O 1
ATOM 820 N N . ALA A 1 104 ? 6.151 7.944 -7.972 1.00 84.38 104 ALA A N 1
ATOM 821 C CA . ALA A 1 104 ? 5.878 6.528 -8.206 1.00 84.38 104 ALA A CA 1
ATOM 822 C C . ALA A 1 104 ? 6.866 5.914 -9.208 1.00 84.38 104 ALA A C 1
ATOM 824 O O . ALA A 1 104 ? 7.406 4.846 -8.950 1.00 84.38 104 ALA A O 1
ATOM 825 N N . GLU A 1 105 ? 7.177 6.622 -10.297 1.00 85.69 105 GLU A N 1
ATOM 826 C CA . GLU A 1 105 ? 8.163 6.183 -11.293 1.00 85.69 105 GLU A CA 1
ATOM 827 C C . GLU A 1 105 ? 9.545 5.957 -10.663 1.00 85.69 105 GLU A C 1
ATOM 829 O O . GLU A 1 105 ? 10.135 4.886 -10.803 1.00 85.69 105 GLU A O 1
ATOM 834 N N . HIS A 1 106 ? 10.033 6.935 -9.896 1.00 87.12 106 HIS A N 1
ATOM 835 C CA . HIS A 1 106 ? 11.325 6.832 -9.225 1.00 87.12 106 HIS A CA 1
ATOM 836 C C . HIS A 1 106 ? 11.357 5.663 -8.233 1.00 87.12 106 HIS A C 1
ATOM 838 O O . HIS A 1 106 ? 12.347 4.930 -8.171 1.00 87.12 106 HIS A O 1
ATOM 844 N N . PHE A 1 107 ? 10.268 5.454 -7.488 1.00 87.50 107 PHE A N 1
ATOM 845 C CA . PHE A 1 107 ? 10.143 4.318 -6.580 1.00 87.50 107 PHE A CA 1
ATOM 846 C C . PHE A 1 107 ? 10.171 2.981 -7.335 1.00 87.50 107 PHE A C 1
ATOM 848 O O . PHE A 1 107 ? 10.902 2.075 -6.939 1.00 87.50 107 PHE A O 1
ATOM 855 N N . LEU A 1 108 ? 9.429 2.866 -8.441 1.00 85.50 108 LEU A N 1
ATOM 856 C CA . LEU A 1 108 ? 9.378 1.656 -9.266 1.00 85.50 108 LEU A CA 1
ATOM 857 C C . LEU A 1 108 ? 10.728 1.330 -9.925 1.00 85.50 108 LEU A C 1
ATOM 859 O O . LEU A 1 108 ? 11.043 0.154 -10.100 1.00 85.50 108 LEU A O 1
ATOM 863 N N . LEU A 1 109 ? 11.534 2.337 -10.261 1.00 85.25 109 LEU A N 1
ATOM 864 C CA . LEU A 1 109 ? 12.870 2.144 -10.833 1.00 85.25 109 LEU A CA 1
ATOM 865 C C . LEU A 1 109 ? 13.929 1.800 -9.778 1.00 85.25 109 LEU A C 1
ATOM 8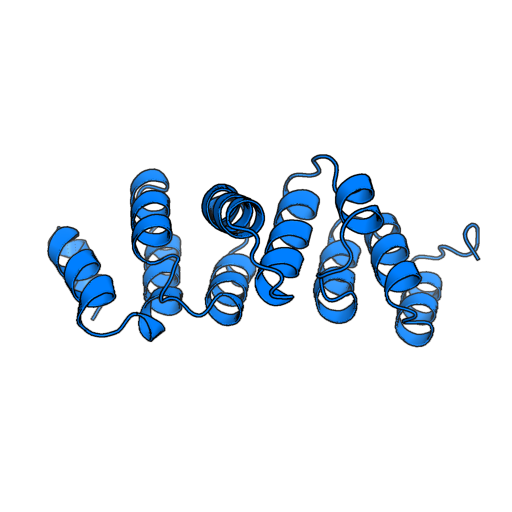67 O O . LEU A 1 109 ? 14.811 0.983 -10.029 1.00 85.25 109 LEU A O 1
ATOM 871 N N . THR A 1 110 ? 13.853 2.428 -8.605 1.00 85.12 110 THR A N 1
ATOM 872 C CA . THR A 1 110 ? 14.878 2.297 -7.556 1.00 85.12 110 THR A CA 1
ATOM 873 C C . THR A 1 110 ? 14.684 1.033 -6.724 1.00 85.12 110 THR A C 1
ATOM 875 O O . THR A 1 110 ? 15.646 0.456 -6.217 1.00 85.12 110 THR A O 1
ATOM 878 N N . ASN A 1 111 ? 13.437 0.600 -6.545 1.00 83.75 111 ASN A N 1
ATOM 879 C CA . ASN A 1 111 ? 13.113 -0.478 -5.629 1.00 83.75 111 ASN A CA 1
ATOM 880 C C . ASN A 1 111 ? 13.163 -1.856 -6.310 1.00 83.75 111 ASN A C 1
ATOM 882 O O . ASN A 1 111 ? 12.477 -2.104 -7.297 1.00 83.75 111 ASN A O 1
ATOM 886 N N . VAL A 1 112 ? 13.948 -2.780 -5.750 1.00 84.12 112 VAL A N 1
ATOM 887 C CA . VAL A 1 112 ? 14.157 -4.132 -6.306 1.00 84.12 112 VAL A CA 1
ATOM 888 C C . VAL A 1 112 ? 13.315 -5.192 -5.582 1.00 84.12 112 VAL A C 1
ATOM 890 O O . VAL A 1 112 ? 13.267 -6.348 -5.992 1.00 84.12 112 VAL A O 1
ATOM 893 N N . TYR A 1 113 ? 12.604 -4.834 -4.519 1.00 85.81 113 TYR A N 1
ATOM 894 C CA . TYR A 1 113 ? 11.948 -5.824 -3.666 1.00 85.81 113 TYR A CA 1
ATOM 895 C C . TYR A 1 113 ? 10.456 -6.001 -3.959 1.00 85.81 113 TYR A C 1
ATOM 897 O O . TYR A 1 113 ? 9.901 -7.027 -3.594 1.00 85.81 113 TYR A O 1
ATOM 905 N N . TYR A 1 114 ? 9.795 -5.060 -4.644 1.00 87.06 114 TYR A N 1
ATOM 906 C CA . TYR A 1 114 ? 8.375 -5.220 -4.988 1.00 87.06 114 TYR A CA 1
ATOM 907 C C . TYR A 1 114 ? 8.147 -6.262 -6.094 1.00 87.06 114 TYR A C 1
ATOM 909 O O . TYR A 1 114 ? 9.015 -6.476 -6.946 1.00 87.06 114 TYR A O 1
ATOM 917 N N . ASP A 1 115 ? 6.948 -6.849 -6.100 1.00 87.81 115 ASP A N 1
ATOM 918 C CA . ASP A 1 115 ? 6.478 -7.793 -7.111 1.00 87.81 115 ASP A CA 1
ATOM 919 C C . ASP A 1 115 ? 5.738 -7.055 -8.241 1.00 87.81 115 ASP A C 1
ATOM 921 O O . ASP A 1 115 ? 4.655 -6.483 -8.059 1.00 87.81 115 ASP A O 1
ATOM 925 N N . SER A 1 116 ? 6.328 -7.082 -9.436 1.00 86.25 116 SER A N 1
ATOM 926 C CA . SER A 1 116 ? 5.785 -6.447 -10.638 1.00 86.25 116 SER A CA 1
ATOM 927 C C . SER A 1 116 ? 4.435 -7.016 -11.080 1.00 86.25 116 SER A C 1
ATOM 929 O O . SER A 1 116 ? 3.632 -6.275 -11.644 1.00 86.25 116 SER A O 1
ATOM 931 N N . ARG A 1 117 ? 4.134 -8.293 -10.810 1.00 84.94 117 ARG A N 1
ATOM 932 C CA . ARG A 1 117 ? 2.858 -8.920 -11.204 1.00 84.94 117 ARG A CA 1
ATOM 933 C C . ARG A 1 117 ? 1.692 -8.437 -10.358 1.00 84.94 117 ARG A C 1
ATOM 935 O O . ARG A 1 117 ? 0.560 -8.404 -10.829 1.00 84.94 117 ARG A O 1
ATOM 942 N N . VAL A 1 118 ? 1.969 -8.061 -9.114 1.00 85.75 118 VAL A N 1
ATOM 943 C CA . VAL A 1 118 ? 0.969 -7.556 -8.170 1.00 85.75 118 VAL A CA 1
ATOM 944 C C . VAL A 1 118 ? 0.776 -6.049 -8.351 1.00 85.75 118 VAL A C 1
ATOM 946 O O . VAL A 1 118 ? -0.354 -5.560 -8.354 1.00 85.75 118 VAL A O 1
ATOM 949 N N . VAL A 1 119 ? 1.870 -5.310 -8.555 1.00 87.00 119 VAL A N 1
ATOM 950 C CA . VAL A 1 119 ? 1.851 -3.851 -8.739 1.00 87.00 119 VAL A CA 1
ATOM 951 C C . VAL A 1 119 ? 1.370 -3.448 -10.137 1.00 87.00 119 VAL A C 1
ATOM 953 O O . VAL A 1 119 ? 0.594 -2.504 -10.258 1.00 87.00 119 VAL A O 1
ATOM 956 N N . GLY A 1 120 ? 1.749 -4.183 -11.184 1.00 85.62 120 GLY A N 1
ATOM 957 C CA . GLY A 1 120 ? 1.432 -3.860 -12.578 1.00 85.62 120 GLY A CA 1
ATOM 958 C C . GLY A 1 120 ? -0.064 -3.658 -12.869 1.00 85.62 120 GLY A C 1
ATOM 959 O O . GLY A 1 120 ? -0.425 -2.578 -13.335 1.00 85.62 120 GLY A O 1
ATOM 960 N N . PRO A 1 121 ? -0.969 -4.591 -12.502 1.00 85.31 121 PRO A N 1
ATOM 961 C CA . PRO A 1 121 ? -2.409 -4.429 -12.727 1.00 85.31 121 PRO A CA 1
ATOM 962 C C . PRO A 1 121 ? -3.021 -3.281 -11.915 1.00 85.31 121 PRO A C 1
ATOM 964 O O . PRO A 1 121 ? -4.074 -2.743 -12.264 1.00 85.31 121 PRO A O 1
ATOM 967 N N . PHE A 1 122 ? -2.397 -2.923 -10.788 1.00 85.50 122 PHE A N 1
ATOM 968 C CA . PHE A 1 122 ? -2.813 -1.771 -9.996 1.00 85.50 122 PHE A CA 1
ATOM 969 C C . PHE A 1 122 ? -2.387 -0.461 -10.665 1.00 85.50 122 PHE A C 1
ATOM 971 O O . PHE A 1 122 ? -3.201 0.459 -10.762 1.00 85.50 122 PHE A O 1
ATOM 978 N N . CYS A 1 123 ? -1.150 -0.399 -11.162 1.00 85.88 123 CYS A N 1
ATOM 979 C CA . CYS A 1 123 ? -0.654 0.724 -11.945 1.00 85.88 123 CYS A CA 1
ATOM 980 C C . CYS A 1 123 ? -1.454 0.892 -13.236 1.00 85.88 123 CYS A C 1
ATOM 982 O O . CYS A 1 123 ? -1.860 2.007 -13.514 1.00 85.88 123 CYS A O 1
ATOM 984 N N . GLU A 1 124 ? -1.805 -0.181 -13.950 1.00 85.00 124 GLU A N 1
ATOM 985 C CA . GLU A 1 124 ? -2.540 -0.113 -15.226 1.00 85.00 124 GLU A CA 1
ATOM 986 C C . GLU A 1 124 ? -3.871 0.642 -15.095 1.00 85.00 124 GLU A C 1
ATOM 988 O O . GLU A 1 124 ? -4.248 1.416 -15.971 1.00 85.00 124 GLU A O 1
ATOM 993 N N . LYS A 1 125 ? -4.576 0.464 -13.971 1.00 83.69 125 LYS A N 1
ATOM 994 C CA . LYS A 1 125 ? -5.846 1.158 -13.696 1.00 83.69 125 LYS A CA 1
ATOM 995 C C . LYS A 1 125 ? -5.684 2.659 -13.443 1.00 83.69 125 LYS A C 1
ATOM 997 O O . LYS A 1 125 ? -6.679 3.379 -13.494 1.00 83.69 125 LYS A O 1
ATOM 1002 N N . ARG A 1 126 ? -4.483 3.108 -13.074 1.00 82.88 126 ARG A N 1
ATOM 1003 C CA . ARG A 1 126 ? -4.172 4.498 -12.704 1.00 82.88 126 ARG A CA 1
ATOM 1004 C C . ARG A 1 126 ? -3.416 5.205 -13.817 1.00 82.88 126 ARG A C 1
ATOM 1006 O O . ARG A 1 126 ? -3.850 6.256 -14.269 1.00 82.88 126 ARG A O 1
ATOM 1013 N N . ASP A 1 127 ? -2.305 4.610 -14.224 1.00 82.56 127 ASP A N 1
ATOM 1014 C CA . ASP A 1 127 ? -1.400 5.082 -15.253 1.00 82.56 127 ASP A CA 1
ATOM 1015 C C . ASP A 1 127 ? -0.761 3.875 -15.984 1.00 82.56 127 ASP A C 1
ATOM 1017 O O . ASP A 1 127 ? 0.069 3.155 -15.405 1.00 82.56 127 ASP A O 1
ATOM 1021 N N . PRO A 1 128 ? -1.119 3.646 -17.262 1.00 83.75 128 PRO A N 1
ATOM 1022 C CA . PRO A 1 128 ? -0.531 2.592 -18.085 1.00 83.75 128 PRO A CA 1
ATOM 1023 C C . PRO A 1 128 ? 0.995 2.694 -18.226 1.00 83.75 128 PRO A C 1
ATOM 1025 O O . PRO A 1 128 ? 1.665 1.671 -18.359 1.00 83.75 128 PRO A O 1
ATOM 1028 N N . TYR A 1 129 ? 1.573 3.895 -18.155 1.00 84.12 129 TYR A N 1
ATOM 1029 C CA . TYR A 1 129 ? 3.019 4.082 -18.246 1.00 84.12 129 TYR A CA 1
ATOM 1030 C C . TYR A 1 129 ? 3.741 3.589 -16.980 1.00 84.12 129 TYR A C 1
ATOM 1032 O O . TYR A 1 129 ? 4.764 2.910 -17.070 1.00 84.12 129 TYR A O 1
ATOM 1040 N N . LEU A 1 130 ? 3.174 3.810 -15.788 1.00 86.12 130 LEU A N 1
ATOM 1041 C CA . LEU A 1 130 ? 3.727 3.245 -14.547 1.00 86.12 130 LEU A CA 1
ATOM 1042 C C . LEU A 1 130 ? 3.679 1.710 -14.549 1.00 86.12 130 LEU A C 1
ATOM 1044 O O . LEU A 1 130 ? 4.597 1.058 -14.048 1.00 86.12 130 LEU A O 1
ATOM 1048 N N . ALA A 1 131 ? 2.638 1.124 -15.147 1.00 84.75 131 ALA A N 1
ATOM 1049 C CA . ALA A 1 131 ? 2.547 -0.324 -15.318 1.00 84.75 131 ALA A CA 1
ATOM 1050 C C . ALA A 1 131 ? 3.646 -0.857 -16.246 1.00 84.75 131 ALA A C 1
ATOM 1052 O O . ALA A 1 131 ? 4.276 -1.865 -15.924 1.00 84.75 131 ALA A O 1
ATOM 1053 N N . TYR A 1 132 ? 3.937 -0.150 -17.343 1.00 83.94 132 TYR A N 1
ATOM 1054 C CA . TYR A 1 132 ? 5.049 -0.478 -18.238 1.00 83.94 132 TYR A CA 1
ATOM 1055 C C . TYR A 1 132 ? 6.388 -0.499 -17.486 1.00 83.94 132 TYR A C 1
ATOM 1057 O O . TYR A 1 132 ? 7.130 -1.478 -17.580 1.00 83.94 132 TYR A O 1
ATOM 1065 N N . VAL A 1 133 ? 6.675 0.527 -16.674 1.00 86.19 133 VAL A N 1
ATOM 1066 C CA . VAL A 1 133 ? 7.910 0.597 -15.867 1.00 86.19 133 VAL A CA 1
ATOM 1067 C C . VAL A 1 133 ? 8.011 -0.590 -14.902 1.00 86.19 133 VAL A C 1
ATOM 1069 O O . VAL A 1 133 ? 9.060 -1.236 -14.822 1.00 86.19 133 VAL A O 1
ATOM 1072 N N . ALA A 1 134 ? 6.916 -0.921 -14.212 1.00 86.25 134 ALA A N 1
ATOM 1073 C CA . ALA A 1 134 ? 6.872 -2.048 -13.285 1.00 86.25 134 ALA A CA 1
ATOM 1074 C C . ALA A 1 134 ? 7.117 -3.396 -13.991 1.00 86.25 134 ALA A C 1
ATOM 1076 O O . ALA A 1 134 ? 7.926 -4.201 -13.518 1.00 86.25 134 ALA A O 1
ATOM 1077 N N . TYR A 1 135 ? 6.462 -3.650 -15.129 1.00 84.44 135 TYR A N 1
ATOM 1078 C CA . TYR A 1 135 ? 6.589 -4.911 -15.872 1.00 84.44 135 TYR A CA 1
ATOM 1079 C C . TYR A 1 135 ? 7.937 -5.072 -16.571 1.00 84.44 135 TYR A C 1
ATOM 1081 O O . TYR A 1 135 ? 8.515 -6.160 -16.522 1.00 84.44 135 TYR A O 1
ATOM 1089 N N . ARG A 1 136 ? 8.481 -3.993 -17.148 1.00 82.44 136 ARG A N 1
ATOM 1090 C CA . ARG A 1 136 ? 9.811 -3.987 -17.772 1.00 82.44 136 ARG A CA 1
ATOM 1091 C C . ARG A 1 136 ? 10.898 -4.384 -16.774 1.00 82.44 136 ARG A C 1
ATOM 1093 O O . ARG A 1 136 ? 11.804 -5.141 -17.108 1.00 82.44 136 ARG A O 1
ATOM 1100 N N . ARG A 1 137 ? 10.788 -3.918 -15.529 1.00 82.81 137 ARG A N 1
ATOM 1101 C CA . ARG A 1 137 ? 11.701 -4.289 -14.439 1.00 82.81 137 ARG A CA 1
ATOM 1102 C C . ARG A 1 137 ? 11.517 -5.739 -13.975 1.00 82.81 137 ARG A C 1
ATOM 1104 O O . ARG A 1 137 ? 12.485 -6.378 -13.572 1.00 82.81 137 ARG A O 1
ATOM 1111 N N . GLY A 1 138 ? 10.292 -6.257 -14.032 1.00 76.12 138 GLY A N 1
ATOM 1112 C CA . GLY A 1 138 ? 9.955 -7.625 -13.632 1.00 76.12 138 GLY A CA 1
ATOM 1113 C C . GLY A 1 138 ? 10.257 -8.704 -14.674 1.00 76.12 138 GLY A C 1
ATOM 1114 O O . GLY A 1 138 ? 9.982 -9.868 -14.393 1.00 76.12 138 GLY A O 1
ATOM 1115 N N . ILE A 1 139 ? 10.768 -8.343 -15.862 1.00 73.62 139 ILE A N 1
ATOM 1116 C CA . ILE A 1 139 ? 10.943 -9.260 -17.010 1.00 73.62 139 ILE A CA 1
ATOM 1117 C C . ILE A 1 139 ? 9.629 -10.019 -17.294 1.00 73.62 139 ILE A C 1
ATOM 1119 O O . ILE A 1 139 ? 9.587 -11.228 -17.510 1.00 73.62 139 ILE A O 1
ATOM 1123 N N . CYS A 1 140 ? 8.507 -9.307 -17.175 1.00 74.69 140 CYS A N 1
ATOM 1124 C CA . CYS A 1 140 ? 7.166 -9.848 -17.376 1.00 74.69 140 CYS A CA 1
ATOM 1125 C C . CYS A 1 140 ? 6.735 -9.571 -18.819 1.00 74.69 140 CYS A C 1
ATOM 1127 O O . CYS A 1 140 ? 5.850 -8.753 -19.059 1.00 74.69 140 CYS A O 1
ATOM 1129 N N . ASP A 1 141 ? 7.420 -10.194 -19.784 1.00 72.81 141 ASP A N 1
ATOM 1130 C CA . ASP A 1 141 ? 7.257 -9.893 -21.214 1.00 72.81 141 ASP A CA 1
ATOM 1131 C C . ASP A 1 141 ? 5.831 -10.161 -21.720 1.00 72.81 141 ASP A C 1
ATOM 1133 O O . ASP A 1 141 ? 5.314 -9.409 -22.545 1.00 72.81 141 ASP A O 1
ATOM 1137 N N . ASN A 1 142 ? 5.163 -11.191 -21.190 1.00 78.06 142 ASN A N 1
ATOM 1138 C CA . ASN A 1 142 ? 3.785 -11.520 -21.561 1.00 78.06 142 ASN A CA 1
ATOM 1139 C C . ASN A 1 142 ? 2.801 -10.445 -21.079 1.00 78.06 142 ASN A C 1
ATOM 1141 O O . ASN A 1 142 ? 1.983 -9.956 -21.856 1.00 78.06 142 ASN A O 1
ATOM 1145 N N . GLU A 1 143 ? 2.890 -10.052 -19.809 1.00 77.56 143 GLU A N 1
ATOM 1146 C CA . GLU A 1 143 ? 2.040 -9.019 -19.217 1.00 77.56 143 GLU A CA 1
ATOM 1147 C C . GLU A 1 143 ? 2.319 -7.636 -19.826 1.00 77.56 143 GLU A C 1
ATOM 1149 O O . GLU A 1 143 ? 1.389 -6.865 -20.065 1.00 77.56 143 GLU A O 1
ATOM 1154 N N . LEU A 1 144 ? 3.583 -7.343 -20.149 1.00 77.38 144 LEU A N 1
ATOM 1155 C CA . LEU A 1 144 ? 3.989 -6.129 -20.856 1.00 77.38 144 LEU A CA 1
ATOM 1156 C C . LEU A 1 144 ? 3.402 -6.081 -22.271 1.00 77.38 144 LEU A C 1
ATOM 1158 O O . LEU A 1 144 ? 2.873 -5.053 -22.693 1.00 77.38 144 LEU A O 1
ATOM 1162 N N . PHE A 1 145 ? 3.461 -7.197 -22.999 1.00 77.75 145 PHE A N 1
ATOM 1163 C CA . PHE A 1 145 ? 2.885 -7.308 -24.333 1.00 77.75 145 PHE A CA 1
ATOM 1164 C C . PHE A 1 145 ? 1.363 -7.118 -24.308 1.00 77.75 145 PHE A C 1
ATOM 1166 O O . PHE A 1 145 ? 0.826 -6.353 -25.112 1.00 77.75 145 PHE A O 1
ATOM 1173 N N . GLU A 1 146 ? 0.666 -7.740 -23.352 1.00 79.88 146 GLU A N 1
ATOM 1174 C CA . GLU A 1 146 ? -0.771 -7.526 -23.163 1.00 79.88 146 GLU A CA 1
ATOM 1175 C C . GLU A 1 146 ? -1.109 -6.067 -22.838 1.00 79.88 146 GLU A C 1
ATOM 1177 O O . GLU A 1 146 ? -2.060 -5.520 -23.401 1.00 79.88 146 GLU A O 1
ATOM 1182 N N . LEU A 1 147 ? -0.329 -5.419 -21.970 1.00 76.69 147 LEU A N 1
ATOM 1183 C CA . LEU A 1 147 ? -0.504 -4.008 -21.632 1.00 76.69 147 LEU A CA 1
ATOM 1184 C C . LEU A 1 147 ? -0.338 -3.116 -22.873 1.00 76.69 147 LEU A C 1
ATOM 1186 O O . LEU A 1 147 ? -1.190 -2.264 -23.145 1.00 76.69 147 LEU A O 1
ATOM 1190 N N . CYS A 1 148 ? 0.720 -3.339 -23.657 1.00 73.81 148 CYS A N 1
ATOM 1191 C CA . CYS A 1 148 ? 0.982 -2.594 -24.887 1.00 73.81 148 CYS A CA 1
ATOM 1192 C C . CYS A 1 148 ? -0.138 -2.765 -25.919 1.00 73.81 148 CYS A C 1
ATOM 1194 O O . CYS A 1 148 ? -0.574 -1.779 -26.519 1.00 73.81 148 CYS A O 1
ATOM 1196 N N . LEU A 1 149 ? -0.647 -3.991 -26.080 1.00 77.94 149 LEU A N 1
ATOM 1197 C CA . LEU A 1 149 ? -1.778 -4.284 -26.960 1.00 77.94 149 LEU A CA 1
ATOM 1198 C C . LEU A 1 149 ? -3.062 -3.571 -26.518 1.00 77.94 149 LEU A C 1
ATOM 1200 O O . LEU A 1 149 ? -3.772 -3.016 -27.358 1.00 77.94 149 LEU A O 1
ATOM 1204 N N . ARG A 1 150 ? -3.369 -3.574 -25.214 1.00 76.38 150 ARG A N 1
ATOM 1205 C CA . ARG A 1 150 ? -4.611 -2.997 -24.668 1.00 76.38 150 ARG A CA 1
ATOM 1206 C C . ARG A 1 150 ? -4.630 -1.472 -24.701 1.00 76.38 150 ARG A C 1
ATOM 1208 O O . ARG A 1 150 ? -5.671 -0.895 -25.002 1.00 76.38 150 ARG A O 1
ATOM 1215 N N . HIS A 1 151 ? -3.500 -0.823 -24.419 1.00 72.44 151 HIS A N 1
ATOM 1216 C CA . HIS A 1 151 ? -3.422 0.641 -24.265 1.00 72.44 151 HIS A CA 1
ATOM 1217 C C . HIS A 1 151 ? -2.783 1.362 -25.453 1.00 72.44 151 HIS A C 1
ATOM 1219 O O . HIS A 1 151 ? -2.528 2.560 -25.383 1.00 72.44 151 HIS A O 1
ATOM 1225 N N . GLN A 1 152 ? -2.534 0.649 -26.555 1.00 65.44 152 GLN A N 1
ATOM 1226 C CA . GLN A 1 152 ? -1.900 1.187 -27.763 1.00 65.44 152 GLN A CA 1
ATOM 1227 C C . GLN A 1 152 ? -0.548 1.877 -27.496 1.00 65.44 152 GLN A C 1
ATOM 1229 O O . GLN A 1 152 ? -0.162 2.805 -28.209 1.00 65.44 152 GLN A O 1
ATOM 1234 N N . LEU A 1 153 ? 0.207 1.398 -26.499 1.00 62.69 153 LEU A N 1
ATOM 1235 C CA . LEU A 1 153 ? 1.524 1.921 -26.095 1.00 62.69 153 LEU A CA 1
ATOM 1236 C C . LEU A 1 153 ? 2.649 1.533 -27.081 1.00 62.69 153 LEU A C 1
ATOM 1238 O O . LEU A 1 153 ? 3.808 1.401 -26.706 1.00 62.69 153 LEU A O 1
ATOM 1242 N N . TYR A 1 154 ? 2.332 1.381 -28.368 1.00 54.91 154 TYR A N 1
ATOM 1243 C CA . TYR A 1 154 ? 3.252 0.921 -29.417 1.00 54.91 154 TYR A CA 1
ATOM 1244 C C . TYR A 1 154 ? 4.466 1.834 -29.647 1.00 54.91 154 TYR A C 1
ATOM 1246 O O . TYR A 1 154 ? 5.386 1.444 -30.356 1.00 54.91 154 TYR A O 1
ATOM 1254 N N . LYS A 1 155 ? 4.470 3.054 -29.094 1.00 53.72 155 LYS A N 1
ATOM 1255 C CA . LYS A 1 155 ? 5.594 3.998 -29.209 1.00 53.72 155 LYS A CA 1
ATOM 1256 C C . LYS A 1 155 ? 6.762 3.698 -28.261 1.00 53.72 155 LYS A C 1
ATOM 1258 O O . LYS A 1 155 ? 7.845 4.208 -28.509 1.00 53.72 155 LYS A O 1
ATOM 1263 N N . GLU A 1 156 ? 6.539 2.902 -27.216 1.00 49.75 156 GLU A N 1
ATOM 1264 C CA . GLU A 1 156 ? 7.528 2.579 -26.169 1.00 49.75 156 GLU A CA 1
ATOM 1265 C C . GLU A 1 156 ? 8.069 1.133 -26.289 1.00 49.75 156 GLU A C 1
ATOM 1267 O O . GLU A 1 156 ? 8.681 0.606 -25.352 1.00 49.75 156 GLU A O 1
ATOM 1272 N N . LEU A 1 157 ? 7.793 0.477 -27.424 1.00 48.62 157 LEU A N 1
ATOM 1273 C CA . LEU A 1 157 ? 8.258 -0.865 -27.799 1.00 48.62 157 LEU A CA 1
ATOM 1274 C C . LEU A 1 157 ? 9.600 -0.806 -28.539 1.00 48.62 157 LEU A C 1
ATOM 1276 O O . LEU A 1 157 ? 9.756 0.087 -29.403 1.00 48.62 157 LEU A O 1
#

Foldseek 3Di:
DLVVCVVVVNLVVVLCCCLPPNVACLLVNLLVCVVVVHDLVSSLVSCQSSLVPYDLQSNLVSCVVSLNLLSCQVSLVVCVVVVDLAQSSLLSNLLNCLSVVPCSLVSLQPRPRHDLVSNLVSNLVRPLVSSLSSCVSNVVVVVNVVSCVVPVVVVVD